Protein AF-A0A381PPQ8-F1 (afdb_monomer)

Radius of gyration: 15.96 Å; Cα contacts (8 Å, |Δi|>4): 38; chains: 1; bounding box: 42×23×48 Å

pLDDT: mean 81.3, std 11.04, range [43.06, 93.56]

Sequence (65 aa):
MPETPSKIQVTEQAAAVIRSLGSAPLSGQESVGEHYFEAVYQRSVALASALAAAAEMVGEEEHED

Solvent-accessible surface area (backbone atoms only — not comparable to full-atom values): 4138 Å² total; per-residue (Å²): 129,85,83,78,81,79,58,47,77,82,72,93,60,58,55,55,59,60,63,72,70,52,82,49,98,38,91,96,42,32,68,60,47,50,55,52,51,40,55,54,45,47,54,49,48,54,51,51,50,52,53,30,52,76,66,73,31,55,44,77,81,83,78,82,129

Organism: NCBI:txid408172

Secondary structure (DSSP, 8-state):
-PPPPPPBPPPS-TTHHHHHT-S-S-TT-HHHHHHHHHHHHHHHHHHHHHHHHHTT-BPPP----

Structure (mmCIF, N/CA/C/O backbone):
data_AF-A0A381PPQ8-F1
#
_entry.id   AF-A0A381PPQ8-F1
#
loop_
_atom_site.group_PDB
_atom_site.id
_atom_site.type_symbol
_atom_site.label_atom_id
_atom_site.label_alt_id
_atom_site.label_comp_id
_atom_site.label_asym_id
_atom_site.label_entity_id
_atom_site.label_seq_id
_atom_site.pdbx_PDB_ins_code
_atom_site.Cartn_x
_atom_site.Cartn_y
_atom_site.Cartn_z
_atom_site.occupancy
_atom_site.B_iso_or_equiv
_atom_site.auth_seq_id
_atom_site.auth_comp_id
_atom_site.auth_asym_id
_atom_site.auth_atom_id
_atom_site.pdbx_PDB_model_num
ATOM 1 N N . MET A 1 1 ? 8.758 20.887 -26.727 1.00 58.00 1 MET A N 1
ATOM 2 C CA . MET A 1 1 ? 8.151 19.544 -26.576 1.00 58.00 1 MET A CA 1
ATOM 3 C C . MET A 1 1 ? 7.426 19.514 -25.238 1.00 58.00 1 MET A C 1
ATOM 5 O O . MET A 1 1 ? 7.770 20.356 -24.417 1.00 58.00 1 MET A O 1
ATOM 9 N N . PRO A 1 2 ? 6.408 18.663 -25.023 1.00 72.62 2 PRO A N 1
ATOM 10 C CA . PRO A 1 2 ? 5.830 18.507 -23.688 1.00 72.62 2 PRO A CA 1
ATOM 11 C C . PRO A 1 2 ? 6.887 17.971 -22.710 1.00 72.62 2 PRO A C 1
ATOM 13 O O . PRO A 1 2 ? 7.770 17.219 -23.119 1.00 72.62 2 PRO A O 1
ATOM 16 N N . GLU A 1 3 ? 6.797 18.387 -21.449 1.00 81.31 3 GLU A N 1
ATOM 17 C CA . GLU A 1 3 ? 7.651 17.904 -20.359 1.00 81.31 3 GLU A CA 1
ATOM 18 C C . GLU A 1 3 ? 7.423 16.400 -20.140 1.00 81.31 3 GLU A C 1
ATOM 20 O O . GLU A 1 3 ? 6.278 15.938 -20.097 1.00 81.31 3 GLU A O 1
ATOM 25 N N . THR A 1 4 ? 8.505 15.631 -20.004 1.00 76.62 4 THR A N 1
ATOM 26 C CA . THR A 1 4 ? 8.425 14.209 -19.645 1.00 76.62 4 THR A CA 1
ATOM 27 C C . THR A 1 4 ? 8.060 14.098 -18.160 1.00 76.62 4 THR A C 1
ATOM 29 O O . THR A 1 4 ? 8.712 14.749 -17.342 1.00 76.62 4 THR A O 1
ATOM 32 N N . PRO A 1 5 ? 7.045 13.301 -17.774 1.00 79.06 5 PRO A N 1
ATOM 33 C CA . PRO A 1 5 ? 6.673 13.152 -16.370 1.00 79.06 5 PRO A CA 1
ATOM 34 C C . PRO A 1 5 ? 7.830 12.560 -15.556 1.0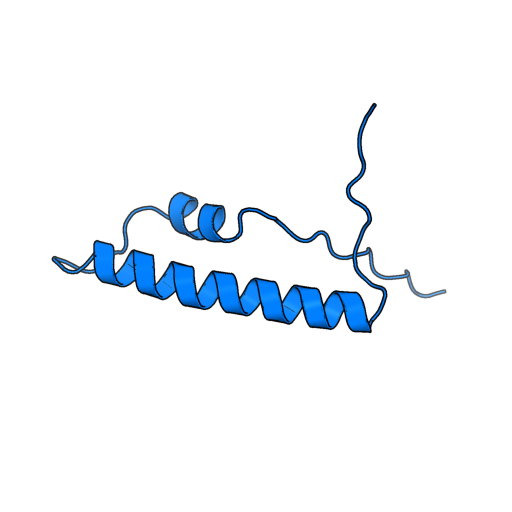0 79.06 5 PRO A C 1
ATOM 36 O O . PRO A 1 5 ? 8.530 11.656 -16.017 1.00 79.06 5 PRO A O 1
ATOM 39 N N . SER A 1 6 ? 8.026 13.066 -14.337 1.00 84.44 6 SER A N 1
ATOM 40 C CA . SER A 1 6 ? 9.028 12.538 -13.413 1.00 84.44 6 SER A CA 1
ATOM 41 C C . SER A 1 6 ? 8.696 11.100 -13.009 1.00 84.44 6 SER A C 1
ATOM 43 O O . SER A 1 6 ? 7.525 10.754 -12.831 1.00 84.44 6 SER A O 1
ATOM 45 N N . LYS A 1 7 ? 9.733 10.273 -12.829 1.00 86.62 7 LYS A N 1
ATOM 46 C CA . LYS A 1 7 ? 9.585 8.892 -12.356 1.00 86.62 7 LYS A CA 1
ATOM 47 C C . LYS A 1 7 ? 8.946 8.846 -10.959 1.00 86.62 7 LYS A C 1
ATOM 49 O O . LYS A 1 7 ? 9.110 9.760 -10.152 1.00 86.62 7 LYS A O 1
ATOM 54 N N . ILE A 1 8 ? 8.215 7.770 -10.687 1.00 85.81 8 ILE A N 1
ATOM 55 C CA . ILE A 1 8 ? 7.542 7.504 -9.415 1.00 85.81 8 ILE A CA 1
ATOM 56 C C . ILE A 1 8 ? 8.540 6.877 -8.444 1.00 85.81 8 ILE A C 1
ATOM 58 O O . ILE A 1 8 ? 9.136 5.847 -8.751 1.00 85.81 8 ILE A O 1
ATOM 62 N N . GLN A 1 9 ? 8.662 7.469 -7.257 1.00 87.00 9 GLN A N 1
ATOM 63 C CA . GLN A 1 9 ? 9.423 6.901 -6.147 1.00 87.00 9 GLN A CA 1
ATOM 64 C C . GLN A 1 9 ? 8.501 6.043 -5.277 1.00 87.00 9 GLN A C 1
ATOM 66 O O . GLN A 1 9 ? 7.457 6.508 -4.811 1.00 87.00 9 GLN A O 1
ATOM 71 N N . VAL A 1 10 ? 8.862 4.775 -5.093 1.00 81.62 10 VAL A N 1
ATOM 72 C CA . VAL A 1 10 ? 8.075 3.817 -4.309 1.00 81.62 10 VAL A CA 1
ATOM 73 C C . VAL A 1 10 ? 8.598 3.810 -2.877 1.00 81.62 10 VAL A C 1
ATOM 75 O O . VAL A 1 10 ? 9.771 3.569 -2.649 1.00 81.62 10 VAL A O 1
ATOM 78 N N . THR A 1 11 ? 7.728 4.057 -1.897 1.00 81.88 11 THR A N 1
ATOM 79 C CA . THR A 1 11 ? 8.111 3.983 -0.480 1.00 81.88 11 THR A CA 1
ATOM 80 C C . THR A 1 11 ? 8.090 2.544 0.036 1.00 81.88 11 THR A C 1
ATOM 82 O O . THR A 1 11 ? 7.110 1.823 -0.164 1.00 81.88 11 THR A O 1
ATOM 85 N N . GLU A 1 12 ? 9.120 2.147 0.786 1.00 79.44 12 GLU A N 1
ATOM 86 C CA . GLU A 1 12 ? 9.134 0.869 1.514 1.00 79.44 12 GLU A CA 1
ATOM 87 C C . GLU A 1 12 ? 8.261 0.893 2.782 1.00 79.44 12 GLU A C 1
ATOM 89 O O . GLU A 1 12 ? 7.863 -0.147 3.307 1.00 79.44 12 GLU A O 1
ATOM 94 N N . GLN A 1 13 ? 7.914 2.085 3.280 1.00 82.38 13 GLN A N 1
ATOM 95 C CA . GLN A 1 13 ? 7.167 2.268 4.526 1.00 82.38 13 GLN A CA 1
ATOM 96 C C . GLN A 1 13 ? 5.762 2.819 4.278 1.00 82.38 13 GLN A C 1
ATOM 98 O O . GLN A 1 13 ? 5.349 3.805 4.885 1.00 82.38 13 GLN A O 1
ATOM 103 N N . ALA A 1 14 ? 4.985 2.145 3.430 1.00 77.12 14 ALA A N 1
ATOM 104 C CA . ALA A 1 14 ? 3.605 2.524 3.107 1.00 77.12 14 ALA A CA 1
ATOM 105 C C . ALA A 1 14 ? 2.740 2.825 4.356 1.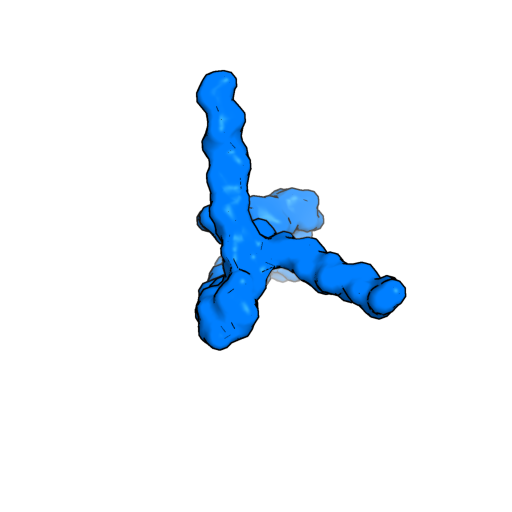00 77.12 14 ALA A C 1
ATOM 107 O O . ALA A 1 14 ? 1.979 3.790 4.385 1.00 77.12 14 ALA A O 1
ATOM 108 N N . ALA A 1 15 ? 2.905 2.044 5.428 1.00 78.00 15 ALA A N 1
ATOM 109 C CA . ALA A 1 15 ? 2.163 2.207 6.680 1.00 78.00 15 ALA A CA 1
ATOM 110 C C . ALA A 1 15 ? 2.542 3.464 7.494 1.00 78.00 15 ALA A C 1
ATOM 112 O O . ALA A 1 15 ? 1.806 3.852 8.402 1.00 78.00 15 ALA A O 1
ATOM 113 N N . ALA A 1 16 ? 3.667 4.125 7.192 1.00 82.44 16 ALA A N 1
ATOM 114 C CA . ALA A 1 16 ? 4.083 5.344 7.889 1.00 82.44 16 ALA A CA 1
ATOM 115 C C . ALA A 1 16 ? 3.080 6.493 7.704 1.00 82.44 16 ALA A C 1
ATOM 117 O O . ALA A 1 16 ? 2.901 7.292 8.622 1.00 82.44 16 ALA A O 1
ATOM 118 N N . VAL A 1 17 ? 2.376 6.529 6.566 1.00 81.38 17 VAL A N 1
ATOM 119 C CA . VAL 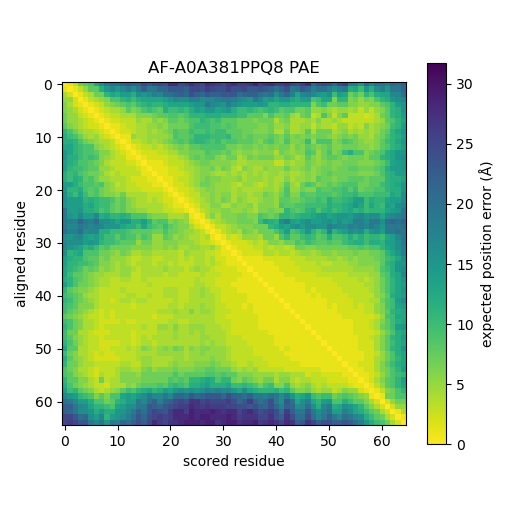A 1 17 ? 1.313 7.510 6.301 1.00 81.38 17 VAL A CA 1
ATOM 120 C C . VAL A 1 17 ? 0.147 7.331 7.269 1.00 81.38 17 VAL A C 1
ATOM 122 O O . VAL A 1 17 ? -0.344 8.304 7.820 1.00 81.38 17 VAL A O 1
ATOM 125 N N . ILE A 1 18 ? -0.277 6.095 7.535 1.00 81.88 18 ILE A N 1
ATOM 126 C CA . ILE A 1 18 ? -1.390 5.844 8.462 1.00 81.88 18 ILE A CA 1
ATOM 127 C C . ILE A 1 18 ? -1.025 6.308 9.876 1.00 81.88 18 ILE A C 1
ATOM 129 O O . ILE A 1 18 ? -1.825 6.966 10.533 1.00 81.88 18 ILE A O 1
ATOM 133 N N . ARG A 1 19 ? 0.217 6.060 10.311 1.00 80.38 19 ARG A N 1
ATOM 134 C CA . ARG A 1 19 ? 0.705 6.509 11.625 1.00 80.38 19 ARG A CA 1
ATOM 135 C C . ARG A 1 19 ? 0.789 8.031 11.754 1.00 80.38 19 ARG A C 1
ATOM 137 O O . ARG A 1 19 ? 0.593 8.547 12.851 1.00 80.38 19 ARG A O 1
ATOM 144 N N . SER A 1 20 ? 1.080 8.755 10.671 1.00 85.81 20 SER A N 1
ATOM 145 C CA . SER A 1 20 ? 1.190 10.220 10.715 1.00 85.81 20 SER A CA 1
ATOM 146 C C . SER A 1 20 ? -0.163 10.929 10.820 1.00 85.81 20 SER A C 1
ATOM 148 O O . SER A 1 20 ? -0.212 12.072 11.270 1.00 85.81 20 SER A O 1
ATOM 150 N N . LEU A 1 21 ? -1.259 10.252 10.460 1.00 85.00 21 LEU A N 1
ATOM 151 C CA . LEU A 1 21 ? -2.621 10.784 10.560 1.00 85.00 21 LEU A CA 1
ATOM 152 C C . LEU A 1 21 ? -3.169 10.787 11.999 1.00 85.00 21 LEU A C 1
ATOM 154 O O . LEU A 1 21 ? -4.167 11.456 12.264 1.00 85.00 21 LEU A O 1
ATOM 158 N N . GLY A 1 22 ? -2.510 10.086 12.926 1.00 83.88 22 GLY A N 1
ATOM 159 C CA . GLY A 1 22 ? -2.965 9.918 14.306 1.00 83.88 22 GLY A CA 1
ATOM 160 C C . GLY A 1 22 ? -4.006 8.807 14.465 1.00 83.88 22 GLY A C 1
ATOM 161 O O . GLY A 1 22 ? -4.269 8.038 13.543 1.00 83.88 22 GLY A O 1
ATOM 162 N N . SER A 1 23 ? -4.580 8.697 15.665 1.00 81.94 23 SER A N 1
ATOM 163 C CA . SER A 1 23 ? -5.522 7.623 15.997 1.00 81.94 23 SER A CA 1
ATOM 164 C C . SER A 1 23 ? -6.838 7.753 15.233 1.00 81.94 23 SER A C 1
ATOM 166 O O . SER A 1 23 ? -7.385 8.849 15.081 1.00 81.94 23 SER A O 1
ATOM 168 N N . ALA A 1 24 ? -7.377 6.616 14.794 1.00 80.12 24 ALA A N 1
ATOM 169 C CA . ALA A 1 24 ? -8.653 6.581 14.092 1.00 80.12 24 ALA A CA 1
ATOM 170 C C . ALA A 1 24 ? -9.786 7.129 14.988 1.00 80.12 24 ALA A C 1
ATOM 172 O O . ALA A 1 24 ? -9.899 6.713 16.141 1.00 80.12 24 ALA A O 1
ATOM 173 N N . PRO A 1 25 ? -10.678 8.008 14.485 1.00 81.69 25 PRO A N 1
ATOM 174 C CA . PRO A 1 25 ? -11.790 8.562 15.261 1.00 81.69 25 PRO A CA 1
ATOM 175 C C . PRO A 1 25 ? -12.959 7.563 15.363 1.00 81.69 25 PRO A C 1
ATOM 177 O O . PRO A 1 25 ? -14.105 7.883 15.051 1.00 81.69 25 PRO A O 1
ATOM 180 N N . LEU A 1 26 ? -12.665 6.323 15.757 1.00 77.44 26 LEU A N 1
ATOM 181 C CA . LEU A 1 26 ? -13.619 5.227 15.900 1.00 77.44 26 LEU A CA 1
ATOM 182 C C . LEU A 1 26 ? -13.643 4.800 17.364 1.00 77.44 26 LEU A C 1
ATOM 184 O O . LEU A 1 26 ? -12.855 3.959 17.785 1.00 77.44 26 LEU A O 1
ATOM 188 N N . SER A 1 27 ? -14.556 5.386 18.138 1.00 79.94 27 SER A N 1
ATOM 189 C CA . SER A 1 27 ? -14.670 5.127 19.576 1.00 79.94 27 SER A CA 1
ATOM 190 C C . SER A 1 27 ? -14.751 3.627 19.879 1.00 79.94 27 SER A C 1
ATOM 192 O O . SER A 1 27 ? -15.724 2.971 19.495 1.00 79.94 27 SER A O 1
ATOM 194 N N . GLY A 1 28 ? -13.742 3.102 20.579 1.00 79.31 28 GLY A N 1
ATOM 195 C CA . GLY A 1 28 ? -13.679 1.707 21.027 1.00 79.31 28 GLY A CA 1
ATOM 196 C C . GLY A 1 28 ? -13.333 0.681 19.942 1.00 79.31 28 GLY A C 1
ATOM 197 O O . GLY A 1 28 ? -13.411 -0.518 20.203 1.00 79.31 28 GLY A O 1
ATOM 198 N N . GLN A 1 29 ? -12.981 1.130 18.734 1.00 78.62 29 GLN A N 1
ATOM 199 C CA . GLN A 1 29 ? -12.519 0.295 17.617 1.00 78.62 29 GLN A CA 1
ATOM 200 C C . GLN A 1 29 ? -11.310 0.934 16.912 1.00 78.62 29 GLN A C 1
ATOM 202 O O . GLN A 1 29 ? -11.086 0.688 15.724 1.00 78.62 29 GLN A O 1
ATOM 207 N N . GLU A 1 30 ? -10.531 1.764 17.619 1.00 79.38 30 GLU A N 1
ATOM 208 C CA . GLU A 1 30 ? -9.429 2.517 17.012 1.00 79.38 30 GLU A CA 1
ATOM 209 C C . GLU A 1 30 ? -8.408 1.581 16.337 1.00 79.38 30 GLU A C 1
ATOM 211 O O . GLU A 1 30 ? -8.046 1.793 15.179 1.00 79.38 30 GLU A O 1
ATOM 216 N N . SER A 1 31 ? -8.037 0.479 17.002 1.00 78.75 31 SER A N 1
ATOM 217 C CA . SER A 1 31 ? -7.055 -0.493 16.491 1.00 78.75 31 SER A CA 1
ATOM 218 C C . SER A 1 31 ? -7.534 -1.265 15.258 1.00 78.75 31 SER A C 1
ATOM 220 O O . SER A 1 31 ? -6.753 -1.547 14.350 1.00 78.75 31 SER A O 1
ATOM 222 N N . VAL A 1 32 ? -8.828 -1.591 15.184 1.00 82.62 32 VAL A N 1
ATOM 223 C CA . VAL A 1 32 ? -9.413 -2.265 14.013 1.00 82.62 32 VAL A CA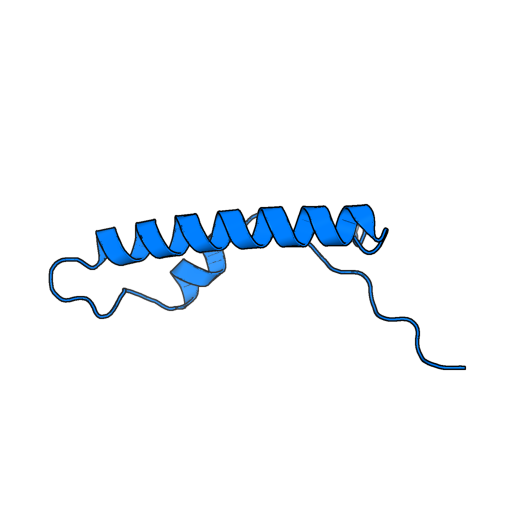 1
ATOM 224 C C . VAL A 1 32 ? -9.407 -1.327 12.808 1.00 82.62 32 VAL A C 1
ATOM 226 O O . VAL A 1 32 ? -9.109 -1.760 11.693 1.00 82.62 32 VAL A O 1
ATOM 229 N N . GLY A 1 33 ? -9.682 -0.038 13.036 1.00 81.00 33 GLY A N 1
ATOM 230 C CA . GLY A 1 33 ? -9.561 1.002 12.019 1.00 81.00 33 GLY A CA 1
ATOM 231 C C . GLY A 1 33 ? -8.141 1.104 11.469 1.00 81.00 33 GLY A C 1
ATOM 232 O O . GLY A 1 33 ? -7.957 1.044 10.254 1.00 81.00 33 GLY A O 1
ATOM 233 N N . GLU A 1 34 ? -7.144 1.190 12.351 1.00 83.44 34 GLU A N 1
ATOM 234 C CA . GLU A 1 34 ? -5.727 1.274 11.971 1.00 83.44 34 GLU A CA 1
ATOM 235 C C . GLU A 1 34 ? -5.281 0.075 11.120 1.00 83.44 34 GLU A C 1
ATOM 237 O O . GLU A 1 34 ? -4.742 0.268 10.029 1.00 83.44 34 GLU A O 1
ATOM 242 N N . HIS A 1 35 ? -5.582 -1.157 11.547 1.00 85.75 35 HIS A N 1
ATOM 243 C CA . HIS A 1 35 ? -5.207 -2.364 10.801 1.00 85.75 35 HIS A CA 1
ATOM 244 C C . HIS A 1 35 ? -5.887 -2.470 9.434 1.00 85.75 35 HIS A C 1
ATOM 246 O O . HIS A 1 35 ? -5.259 -2.874 8.452 1.00 85.75 35 HIS A O 1
ATOM 252 N N . TYR A 1 36 ? -7.170 -2.111 9.347 1.00 85.88 36 TYR A N 1
ATOM 253 C CA . TYR A 1 36 ? -7.881 -2.130 8.072 1.00 85.88 36 TYR A CA 1
ATOM 254 C C . TYR A 1 36 ? -7.290 -1.108 7.095 1.00 85.88 36 TYR A C 1
ATOM 256 O O . TYR A 1 36 ? -7.035 -1.432 5.931 1.00 85.88 36 TYR A O 1
ATOM 264 N N . PHE A 1 37 ? -7.026 0.111 7.572 1.00 86.31 37 PHE A N 1
ATOM 265 C CA . PHE A 1 37 ? -6.396 1.153 6.767 1.00 86.31 37 PHE A CA 1
ATOM 266 C C . PHE A 1 37 ? -4.994 0.753 6.309 1.00 86.31 37 PHE A C 1
ATOM 268 O O . PHE A 1 37 ? -4.673 0.929 5.134 1.00 86.31 37 PHE A O 1
ATOM 275 N N . GLU A 1 38 ? -4.188 0.161 7.191 1.00 87.88 38 GLU A N 1
ATOM 276 C CA . GLU A 1 38 ? -2.8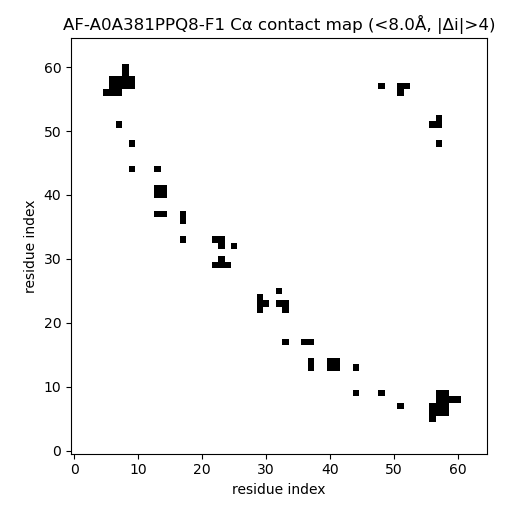60 -0.343 6.846 1.00 87.88 38 GLU A CA 1
ATOM 277 C C . GLU A 1 38 ? -2.922 -1.391 5.724 1.00 87.88 38 GLU A C 1
ATOM 279 O O . GLU A 1 38 ? -2.219 -1.253 4.720 1.00 87.88 38 GLU A O 1
ATOM 284 N N . ALA A 1 39 ? -3.812 -2.383 5.829 1.00 89.56 39 ALA A N 1
ATOM 285 C CA . ALA A 1 39 ? -3.954 -3.435 4.821 1.00 89.56 39 ALA A CA 1
ATOM 286 C C . ALA A 1 39 ? -4.376 -2.888 3.444 1.00 89.56 39 ALA A C 1
ATOM 288 O O . ALA A 1 39 ? -3.838 -3.291 2.406 1.00 89.56 39 ALA A O 1
ATOM 289 N N . VAL A 1 40 ? -5.325 -1.946 3.417 1.00 89.62 40 VAL A N 1
ATOM 290 C CA . VAL A 1 40 ? -5.766 -1.293 2.173 1.00 89.62 40 VAL A CA 1
ATOM 291 C C . VAL A 1 40 ? -4.628 -0.480 1.556 1.00 89.62 40 VAL A C 1
ATOM 293 O O . VAL A 1 40 ? -4.415 -0.539 0.340 1.00 89.62 40 VAL A O 1
ATOM 296 N N . TYR A 1 41 ? -3.872 0.251 2.376 1.00 88.31 41 TYR A N 1
ATOM 297 C CA . TYR A 1 41 ? -2.788 1.104 1.900 1.00 88.31 41 TYR A CA 1
ATOM 298 C C . TYR A 1 41 ? -1.619 0.283 1.347 1.00 88.31 41 TYR A C 1
ATOM 300 O O . TYR A 1 41 ? -1.164 0.543 0.234 1.00 88.31 41 TYR A O 1
ATOM 308 N N . GLN A 1 42 ? -1.205 -0.775 2.052 1.00 89.69 42 GLN A N 1
ATOM 309 C CA . GLN A 1 42 ? -0.178 -1.712 1.581 1.00 89.69 42 GLN A CA 1
ATOM 310 C C . GLN A 1 42 ? -0.545 -2.315 0.220 1.00 89.69 42 GLN A C 1
ATOM 312 O O . GLN A 1 42 ? 0.265 -2.309 -0.708 1.00 89.69 42 GLN A O 1
ATOM 317 N N . ARG A 1 43 ? -1.792 -2.777 0.062 1.00 90.50 43 ARG A N 1
ATOM 318 C CA . ARG A 1 43 ? -2.271 -3.333 -1.211 1.00 90.50 43 ARG A CA 1
ATOM 319 C C . ARG A 1 43 ? -2.283 -2.294 -2.334 1.00 90.50 43 ARG A C 1
ATOM 321 O O . ARG A 1 43 ? -1.963 -2.627 -3.474 1.00 90.50 43 ARG A O 1
ATOM 328 N N . SER A 1 44 ? -2.653 -1.056 -2.017 1.00 91.06 44 SER A N 1
ATOM 329 C CA . SER A 1 44 ? -2.704 0.045 -2.984 1.00 91.06 44 SER A CA 1
ATOM 330 C C . SER A 1 44 ? -1.308 0.423 -3.474 1.00 91.06 44 SER A C 1
ATOM 332 O O . SER A 1 44 ? -1.110 0.553 -4.680 1.00 91.06 44 SER A O 1
ATOM 334 N N . VAL A 1 45 ? -0.334 0.520 -2.562 1.00 90.25 45 VAL A N 1
ATOM 335 C CA . VAL A 1 45 ? 1.073 0.762 -2.912 1.00 90.25 45 VAL A CA 1
ATOM 336 C C . VAL A 1 45 ? 1.606 -0.372 -3.777 1.00 90.25 45 VAL A C 1
ATOM 338 O O . VAL A 1 45 ? 2.113 -0.100 -4.855 1.00 90.25 45 VAL A O 1
ATOM 341 N N . ALA A 1 46 ? 1.407 -1.636 -3.390 1.00 90.56 46 ALA A N 1
ATOM 342 C CA . ALA A 1 46 ? 1.868 -2.775 -4.187 1.00 90.56 46 ALA A CA 1
ATOM 343 C C . ALA A 1 46 ? 1.316 -2.758 -5.626 1.00 90.56 46 ALA A C 1
ATOM 345 O O . ALA A 1 46 ? 2.053 -2.996 -6.583 1.00 90.56 46 ALA A O 1
ATOM 346 N N . LEU A 1 47 ? 0.028 -2.437 -5.789 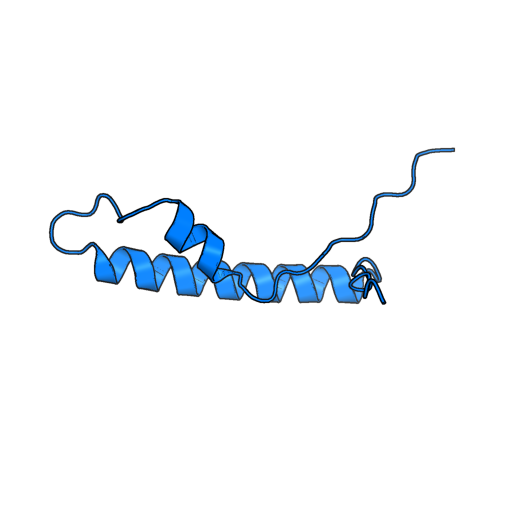1.00 93.56 47 LEU A N 1
ATOM 347 C CA . LEU A 1 47 ? -0.594 -2.303 -7.105 1.00 93.56 47 LEU A CA 1
ATOM 348 C C . LEU A 1 47 ? 0.000 -1.134 -7.902 1.00 93.56 47 LEU A C 1
ATOM 350 O O . LEU A 1 47 ? 0.353 -1.312 -9.067 1.00 93.56 47 LEU A O 1
ATOM 354 N N . ALA A 1 48 ? 0.120 0.046 -7.289 1.00 90.62 48 ALA A N 1
ATOM 355 C CA . ALA A 1 48 ? 0.687 1.227 -7.934 1.00 90.62 48 ALA A CA 1
ATOM 356 C C . ALA A 1 48 ? 2.141 0.992 -8.368 1.00 90.62 48 ALA A C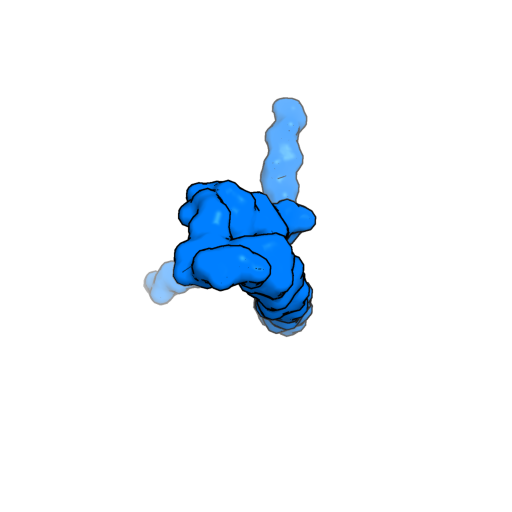 1
ATOM 358 O O . ALA A 1 48 ? 2.500 1.332 -9.493 1.00 90.62 48 ALA A O 1
ATOM 359 N N . SER A 1 49 ? 2.945 0.338 -7.528 1.00 89.38 49 SER A N 1
ATOM 360 C CA . SER A 1 49 ? 4.322 -0.047 -7.841 1.00 89.38 49 SER A CA 1
ATOM 361 C C . SER A 1 49 ? 4.388 -1.022 -9.012 1.00 89.38 49 SER A C 1
ATOM 363 O O . SER A 1 49 ? 5.209 -0.843 -9.906 1.00 89.38 49 SER A O 1
ATOM 365 N N . ALA A 1 50 ? 3.496 -2.016 -9.063 1.00 92.56 50 ALA A N 1
ATOM 366 C CA . ALA A 1 50 ? 3.425 -2.946 -10.190 1.00 92.56 50 ALA A CA 1
ATOM 367 C C . ALA A 1 50 ? 3.047 -2.238 -11.504 1.00 92.56 50 ALA A C 1
ATOM 369 O O . ALA A 1 50 ? 3.641 -2.512 -12.546 1.00 92.56 50 ALA A O 1
ATOM 370 N N . LEU A 1 51 ? 2.094 -1.299 -11.456 1.00 92.50 51 LEU A N 1
ATOM 371 C CA . LEU A 1 51 ? 1.720 -0.461 -12.601 1.00 92.50 51 LEU A CA 1
ATOM 372 C C . LEU A 1 51 ? 2.875 0.436 -13.060 1.00 92.50 51 LEU A C 1
ATOM 374 O O . LEU A 1 51 ? 3.155 0.504 -14.255 1.00 92.50 51 LEU A O 1
ATOM 378 N N . ALA A 1 52 ? 3.559 1.097 -12.126 1.00 90.38 52 ALA A N 1
ATOM 379 C CA . ALA A 1 52 ? 4.717 1.931 -12.424 1.00 90.38 52 ALA A CA 1
ATOM 380 C C . ALA A 1 52 ? 5.854 1.108 -13.045 1.00 90.38 52 ALA A C 1
ATOM 382 O O . ALA A 1 52 ? 6.465 1.552 -14.015 1.00 90.38 52 ALA A O 1
ATOM 383 N N . ALA A 1 53 ? 6.102 -0.102 -12.532 1.00 89.38 53 ALA A N 1
ATOM 384 C CA . ALA A 1 53 ? 7.115 -1.010 -13.064 1.00 89.38 53 ALA A CA 1
ATOM 385 C C . ALA A 1 53 ? 6.773 -1.457 -14.492 1.00 89.38 53 ALA A C 1
ATOM 387 O O . ALA A 1 53 ? 7.632 -1.417 -15.367 1.00 89.38 53 ALA A O 1
ATOM 388 N N . ALA A 1 54 ? 5.509 -1.805 -14.753 1.00 90.62 54 ALA A N 1
ATOM 389 C CA . ALA A 1 54 ? 5.039 -2.172 -16.089 1.00 90.62 54 ALA A CA 1
ATOM 390 C C . ALA A 1 54 ? 5.144 -1.023 -17.109 1.00 90.62 54 ALA A C 1
ATOM 392 O O . ALA A 1 54 ? 5.229 -1.275 -18.307 1.00 90.62 54 ALA A O 1
ATOM 393 N N . ALA A 1 55 ? 5.130 0.225 -16.637 1.00 90.00 55 ALA A N 1
ATOM 394 C CA . ALA A 1 55 ? 5.277 1.423 -17.457 1.00 90.00 55 ALA A CA 1
ATOM 395 C C . ALA A 1 55 ? 6.722 1.956 -17.521 1.00 90.00 55 ALA A C 1
ATOM 397 O O . ALA A 1 55 ? 6.925 3.046 -18.050 1.00 90.00 55 ALA A O 1
ATOM 398 N N . GLU A 1 56 ? 7.707 1.246 -16.953 1.00 87.50 56 GLU A N 1
ATOM 399 C CA . GLU A 1 56 ? 9.105 1.706 -16.827 1.00 87.50 56 GLU A CA 1
ATOM 400 C C . GLU A 1 56 ? 9.245 3.074 -16.116 1.00 87.50 56 GLU A C 1
ATOM 402 O O . GLU A 1 56 ? 10.212 3.813 -16.300 1.00 87.50 56 GLU A O 1
ATOM 407 N N . MET A 1 57 ? 8.273 3.418 -15.264 1.00 88.38 57 MET A N 1
ATOM 408 C CA . MET A 1 57 ? 8.199 4.702 -14.558 1.00 88.38 57 MET A CA 1
ATOM 409 C C . MET A 1 57 ? 8.711 4.643 -13.115 1.00 88.38 57 MET A C 1
ATOM 411 O O . MET A 1 57 ? 8.572 5.629 -12.399 1.00 88.38 57 MET A O 1
ATOM 415 N N . VAL A 1 58 ? 9.285 3.529 -12.658 1.00 86.25 58 VAL A N 1
ATOM 416 C CA . VAL A 1 58 ? 9.875 3.443 -11.310 1.00 86.25 58 VAL A CA 1
ATOM 417 C C . VAL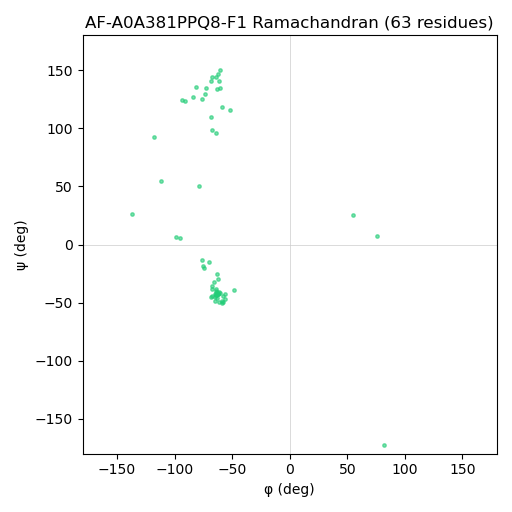 A 1 58 ? 11.222 4.167 -11.296 1.00 86.25 58 VAL A C 1
ATOM 419 O O . VAL A 1 58 ? 12.082 3.916 -12.145 1.00 86.25 58 VAL A O 1
ATOM 422 N N . GLY A 1 59 ? 11.370 5.114 -10.369 1.00 81.81 59 GLY A N 1
ATOM 423 C CA . GLY A 1 59 ? 12.624 5.806 -10.085 1.00 81.81 59 GLY A CA 1
ATOM 424 C C . GLY A 1 59 ? 13.641 4.855 -9.470 1.00 81.81 59 GLY A C 1
ATOM 425 O O . GLY A 1 59 ? 13.269 3.962 -8.716 1.00 81.81 59 GLY A O 1
ATOM 426 N N . GLU A 1 60 ? 14.917 5.034 -9.804 1.00 70.94 60 GLU A N 1
ATOM 427 C CA . GLU A 1 60 ? 15.982 4.468 -8.979 1.00 70.94 60 GLU A CA 1
ATOM 428 C C . GLU A 1 60 ? 16.039 5.316 -7.704 1.00 70.94 60 GLU A C 1
ATOM 430 O O . GLU A 1 60 ? 15.931 6.547 -7.777 1.00 70.94 60 GLU A O 1
ATOM 435 N N . GLU A 1 61 ? 16.122 4.667 -6.542 1.00 62.16 61 GLU A N 1
ATOM 436 C CA . GLU A 1 61 ? 16.437 5.369 -5.302 1.00 62.16 61 GLU A CA 1
ATOM 437 C C . GLU A 1 61 ? 17.805 6.027 -5.509 1.00 62.16 61 GLU A C 1
ATOM 439 O O . GLU A 1 61 ? 18.786 5.341 -5.796 1.00 62.16 61 GLU A O 1
ATOM 444 N N . GLU A 1 62 ? 17.872 7.359 -5.442 1.00 53.94 62 GLU A N 1
ATOM 445 C CA . GLU A 1 62 ? 19.152 8.064 -5.423 1.00 53.94 62 GLU A CA 1
ATOM 446 C C . GLU A 1 62 ? 19.877 7.646 -4.136 1.00 53.94 62 GLU A C 1
ATOM 448 O O . GLU A 1 62 ? 19.615 8.166 -3.054 1.00 53.94 62 GLU A O 1
ATOM 453 N N . HIS A 1 63 ? 20.755 6.648 -4.238 1.00 43.50 63 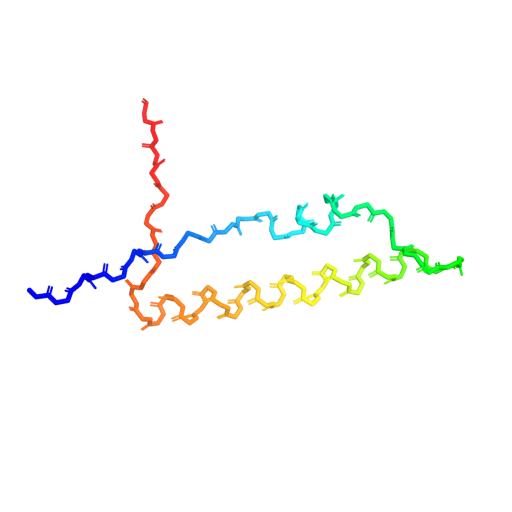HIS A N 1
ATOM 454 C CA . HIS A 1 63 ? 21.759 6.387 -3.220 1.00 43.50 63 HIS A CA 1
ATOM 455 C C . HIS A 1 63 ? 22.745 7.565 -3.246 1.00 43.50 63 HIS A C 1
ATOM 457 O O . HIS A 1 63 ? 23.608 7.636 -4.118 1.00 43.50 63 HIS A O 1
ATOM 463 N N . GLU A 1 64 ? 22.579 8.522 -2.331 1.00 45.78 64 GLU A N 1
ATOM 464 C CA . GLU A 1 64 ? 23.631 9.492 -2.009 1.00 45.78 64 GLU A CA 1
ATOM 465 C C . GLU A 1 64 ? 24.777 8.743 -1.302 1.00 45.78 64 GLU A C 1
ATOM 467 O O . GLU A 1 64 ? 24.600 8.259 -0.180 1.00 45.78 64 GLU A O 1
ATOM 472 N N . ASP A 1 65 ? 25.917 8.608 -1.992 1.00 43.06 65 ASP A N 1
ATOM 473 C CA . ASP A 1 65 ? 27.208 8.141 -1.449 1.00 43.06 65 ASP A CA 1
ATOM 474 C C . ASP A 1 65 ? 27.823 9.140 -0.445 1.00 43.06 65 ASP A C 1
ATOM 476 O O . ASP A 1 65 ? 27.774 10.369 -0.702 1.00 43.06 65 ASP A O 1
#

Foldseek 3Di:
DDDDDAADEQDPCQLVVLVVVPFDPDVPCRVVVSVVVSVVSVVVSVVVVVVSVVVVRHDDPPPDD

Mean predicted aligned error: 7.81 Å